Protein AF-A0A0D0GEV1-F1 (afdb_monomer_lite)

Radius of gyration: 29.99 Å; chains: 1; bounding box: 65×27×98 Å

Secondary structure (DSSP, 8-state):
-------------------PPP--------EEEEEEE-SSS---TT-EEEEEEEEEETT--EEEBTTTT---B-GGGEEEEETTEEEETTEEEE-S-TTS--TT----EEEEE-

Structure (mmCIF, N/CA/C/O backbone):
data_AF-A0A0D0GEV1-F1
#
_entry.id   AF-A0A0D0GEV1-F1
#
loop_
_atom_site.group_PDB
_atom_site.id
_atom_site.type_symbol
_atom_site.label_atom_id
_atom_site.label_alt_id
_atom_site.label_comp_id
_atom_site.label_asym_id
_atom_site.label_entity_id
_atom_site.label_seq_id
_atom_site.pdbx_PDB_ins_code
_atom_site.Cartn_x
_atom_site.Cartn_y
_atom_site.Cartn_z
_atom_site.occupancy
_atom_site.B_iso_or_equiv
_atom_site.auth_seq_id
_atom_site.auth_comp_id
_atom_site.auth_asym_id
_atom_site.auth_atom_id
_atom_site.pdbx_PDB_model_num
ATOM 1 N N . MET A 1 1 ? -47.196 -11.306 76.983 1.00 37.66 1 MET A N 1
ATOM 2 C CA . MET A 1 1 ? -46.011 -10.554 76.508 1.00 37.66 1 MET A CA 1
ATOM 3 C C . MET A 1 1 ? -46.361 -9.854 75.196 1.00 37.66 1 MET A C 1
ATOM 5 O O . MET A 1 1 ? -46.862 -10.539 74.324 1.00 37.66 1 MET A O 1
ATOM 9 N N . LYS A 1 2 ? -46.081 -8.536 75.123 1.00 34.94 2 LYS A N 1
ATOM 10 C CA . LYS A 1 2 ? -45.734 -7.672 73.958 1.00 34.94 2 LYS A CA 1
ATOM 11 C C . LYS A 1 2 ? -46.657 -7.680 72.720 1.00 34.94 2 LYS A C 1
ATOM 13 O O . LYS A 1 2 ? -46.766 -8.688 72.048 1.00 34.94 2 LYS A O 1
ATOM 18 N N . PHE A 1 3 ? -47.461 -6.635 72.487 1.00 40.09 3 PHE A N 1
ATOM 19 C CA . PHE A 1 3 ? -47.190 -5.269 71.962 1.00 40.09 3 PHE A CA 1
ATOM 20 C C . PHE A 1 3 ? -47.115 -5.164 70.421 1.00 40.09 3 PHE A C 1
ATOM 22 O O . PHE A 1 3 ? -46.291 -5.794 69.770 1.00 40.09 3 PHE A O 1
ATOM 29 N N . ILE A 1 4 ? -48.017 -4.315 69.915 1.00 54.16 4 ILE A N 1
ATOM 30 C CA . ILE A 1 4 ? -48.266 -3.799 68.557 1.00 54.16 4 ILE A CA 1
ATOM 31 C C . ILE A 1 4 ? -47.012 -3.168 67.946 1.00 54.16 4 ILE A C 1
ATOM 33 O O . ILE A 1 4 ? -46.382 -2.385 68.650 1.00 54.16 4 ILE A O 1
ATOM 37 N N . ILE A 1 5 ? -46.744 -3.361 66.642 1.00 55.81 5 ILE A N 1
ATOM 38 C CA . ILE A 1 5 ? -46.044 -2.352 65.818 1.00 55.81 5 ILE A CA 1
ATOM 39 C C . ILE A 1 5 ? -46.626 -2.308 64.395 1.00 55.81 5 ILE A C 1
ATOM 41 O O . ILE A 1 5 ? -46.414 -3.192 63.568 1.00 55.81 5 ILE A O 1
ATOM 45 N N . THR A 1 6 ? -47.348 -1.221 64.144 1.00 51.44 6 THR A N 1
ATOM 46 C CA . THR A 1 6 ? -47.759 -0.664 62.854 1.00 51.44 6 THR A CA 1
ATOM 47 C C . THR A 1 6 ? -46.525 -0.284 62.026 1.00 51.44 6 THR A C 1
ATOM 49 O O . THR A 1 6 ? -45.686 0.481 62.496 1.00 51.44 6 THR A O 1
ATOM 52 N N . GLY A 1 7 ? -46.407 -0.797 60.799 1.00 46.69 7 GLY A N 1
ATOM 53 C CA . GLY A 1 7 ? -45.309 -0.489 59.877 1.00 46.69 7 GLY A CA 1
ATOM 54 C C . GLY A 1 7 ? -45.745 0.466 58.769 1.00 46.69 7 GLY A C 1
ATOM 55 O O . GLY A 1 7 ? -46.333 0.047 57.778 1.00 46.69 7 GLY A O 1
ATOM 56 N N . LEU A 1 8 ? -45.448 1.748 58.962 1.00 56.25 8 LEU A N 1
ATOM 57 C CA . LEU A 1 8 ? -45.596 2.850 58.015 1.00 56.25 8 LEU A CA 1
ATOM 58 C 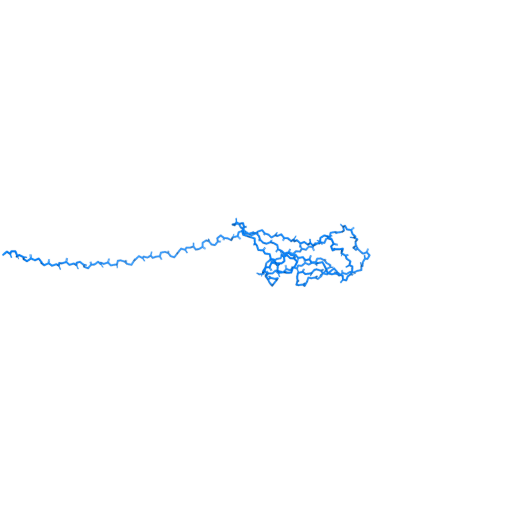C . LEU A 1 8 ? -44.350 2.860 57.113 1.00 56.25 8 LEU A C 1
ATOM 60 O O . LEU A 1 8 ? -43.253 3.069 57.623 1.00 56.25 8 LEU A O 1
ATOM 64 N N . VAL A 1 9 ? -44.481 2.622 55.803 1.00 56.72 9 VAL A N 1
ATOM 65 C CA . VAL A 1 9 ? -43.352 2.774 54.862 1.00 56.72 9 VAL A CA 1
ATOM 66 C C . VAL A 1 9 ? -43.774 3.622 53.665 1.00 56.72 9 VAL A C 1
ATOM 68 O O . VAL A 1 9 ? -44.305 3.149 52.667 1.00 56.72 9 VAL A O 1
ATOM 71 N N . SER A 1 10 ? -43.567 4.918 53.879 1.00 56.34 10 SER A N 1
ATOM 72 C CA . SER A 1 10 ? -43.164 5.988 52.969 1.00 56.34 10 SER A CA 1
ATOM 73 C C . SER A 1 10 ? -43.224 5.737 51.457 1.00 56.34 10 SER A C 1
ATOM 75 O O . SER A 1 10 ? -42.425 4.989 50.895 1.00 56.34 10 SER A O 1
ATOM 77 N N . LEU A 1 11 ? -44.078 6.524 50.791 1.00 51.88 11 LEU A N 1
ATOM 78 C CA . LEU A 1 11 ? -43.928 6.882 49.382 1.00 51.88 11 LEU A CA 1
ATOM 79 C C . LEU A 1 11 ? -42.571 7.570 49.174 1.00 51.88 11 LEU A C 1
ATOM 81 O O . LEU A 1 11 ? -42.373 8.705 49.607 1.00 51.88 11 LEU A O 1
ATOM 85 N N . VAL A 1 12 ? -41.655 6.914 48.466 1.00 59.59 12 VAL A N 1
ATOM 86 C CA . VAL A 1 12 ? -40.481 7.582 47.898 1.00 59.59 12 VAL A CA 1
ATOM 87 C C . VAL A 1 12 ? -40.917 8.219 46.583 1.00 59.59 12 VAL A C 1
ATOM 89 O O . VAL A 1 12 ? -41.139 7.539 45.584 1.00 59.59 12 VAL A O 1
ATOM 92 N N . TRP A 1 13 ? -41.085 9.540 46.600 1.00 44.88 13 TRP A N 1
ATOM 93 C CA . TRP A 1 13 ? -41.204 10.353 45.395 1.00 44.88 13 TRP A CA 1
ATOM 94 C C . TRP A 1 13 ? -39.922 10.218 44.564 1.00 44.88 13 TRP A C 1
ATOM 96 O O . TRP A 1 13 ? -38.879 10.761 44.923 1.00 44.88 13 TRP A O 1
ATOM 106 N N . CYS A 1 14 ? -39.988 9.508 43.438 1.00 52.91 14 CYS A N 1
ATOM 107 C CA . CYS A 1 14 ? -38.968 9.611 42.401 1.00 52.91 14 CYS A CA 1
ATOM 108 C C . CYS A 1 14 ? -39.164 10.939 41.660 1.00 52.91 14 CYS A C 1
ATOM 110 O O . CYS A 1 14 ? -40.083 11.079 40.855 1.00 52.91 14 CYS A O 1
ATOM 112 N N . LEU A 1 15 ? -38.303 11.921 41.930 1.00 61.44 15 LEU A N 1
ATOM 113 C CA . LEU A 1 15 ? -38.150 13.070 41.041 1.00 61.44 15 LEU A CA 1
ATOM 114 C C . LEU A 1 15 ? -37.512 12.598 39.722 1.00 61.44 15 LEU A C 1
ATOM 116 O O . LEU A 1 15 ? -36.574 11.794 39.762 1.00 61.44 15 LEU A O 1
ATOM 120 N N . PRO A 1 16 ? -37.964 13.088 38.556 1.00 55.66 16 PRO A N 1
ATOM 121 C CA . PRO A 1 16 ? -37.292 12.813 37.299 1.00 55.66 16 PRO A CA 1
ATOM 122 C C . PRO A 1 16 ? -35.951 13.553 37.283 1.00 55.66 16 PRO A C 1
ATOM 124 O O . PRO A 1 16 ? -35.892 14.781 37.211 1.00 55.66 16 PRO A O 1
ATOM 127 N N . VAL A 1 17 ? -34.858 12.794 37.351 1.00 61.88 17 VAL A N 1
ATOM 128 C CA . VAL A 1 17 ? -33.525 13.288 37.002 1.00 61.88 17 VAL A CA 1
ATOM 129 C C . VAL A 1 17 ? -33.566 13.666 35.525 1.00 61.88 17 VAL A C 1
ATOM 131 O O . VAL A 1 17 ? -33.703 12.805 34.657 1.00 61.88 17 VAL A O 1
ATOM 134 N N . ILE A 1 18 ? -33.467 14.963 35.236 1.00 63.97 18 ILE A N 1
ATOM 135 C CA . ILE A 1 18 ? -33.210 15.459 33.885 1.00 63.97 18 ILE A CA 1
ATOM 136 C C . ILE A 1 18 ? -31.791 15.010 33.536 1.00 63.97 18 ILE A C 1
ATOM 138 O O . ILE A 1 18 ? -30.805 15.638 33.920 1.00 63.97 18 ILE A O 1
ATOM 142 N N . ALA A 1 19 ? -31.687 13.870 32.860 1.00 57.97 19 ALA A N 1
ATOM 143 C CA . ALA A 1 19 ? -30.441 13.392 32.296 1.00 57.97 19 ALA A CA 1
ATOM 144 C C . ALA A 1 19 ? -30.050 14.333 31.148 1.00 57.97 19 ALA A C 1
ATOM 146 O O . ALA A 1 19 ? -30.621 14.274 30.060 1.00 57.97 1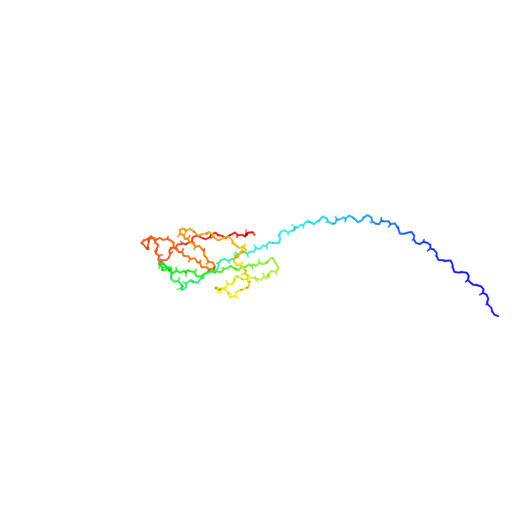9 ALA A O 1
ATOM 147 N N . GLN A 1 20 ? -29.089 15.225 31.392 1.00 59.66 20 GLN A N 1
ATOM 148 C CA . GLN A 1 20 ? -28.386 15.898 30.306 1.00 59.66 20 GLN A CA 1
ATOM 149 C C . GLN A 1 20 ? -27.672 14.827 29.481 1.00 59.66 20 GLN A C 1
ATOM 151 O O . GLN A 1 20 ? -26.790 14.125 29.975 1.00 59.66 20 GLN A O 1
ATOM 156 N N . SER A 1 21 ? -28.078 14.689 28.222 1.00 57.94 21 SER A N 1
ATOM 157 C CA . SER A 1 21 ? -27.402 13.842 27.247 1.00 57.94 21 SER A CA 1
ATOM 158 C C . SER A 1 21 ? -25.938 14.283 27.138 1.00 57.94 21 SER A C 1
ATOM 160 O O . SER A 1 21 ? -25.695 15.458 26.838 1.00 57.94 21 SER A O 1
ATOM 162 N N . PRO A 1 22 ? -24.958 13.396 27.390 1.00 51.62 22 PRO A N 1
ATOM 163 C CA . PRO A 1 22 ? -23.560 13.761 27.271 1.00 51.62 22 PRO A CA 1
ATOM 164 C C . PRO A 1 22 ? -23.281 14.156 25.822 1.00 51.62 22 PRO A C 1
ATOM 166 O O . PRO A 1 22 ? -23.472 13.372 24.893 1.00 51.62 22 PRO A O 1
ATOM 169 N N . SER A 1 23 ? -22.842 15.400 25.648 1.00 48.91 23 SER A N 1
ATOM 170 C CA . SER A 1 23 ? -22.236 15.884 24.415 1.00 48.91 23 SER A CA 1
ATOM 171 C C . SER A 1 23 ? -21.039 14.987 24.100 1.00 48.91 23 SER A C 1
ATOM 173 O O . SER A 1 23 ? -20.016 15.019 24.791 1.00 48.91 23 SER A O 1
ATOM 175 N N . VAL A 1 24 ? -21.195 14.125 23.094 1.00 44.72 24 VAL A N 1
ATOM 176 C CA . VAL A 1 24 ? -20.115 13.291 22.576 1.00 44.72 24 VAL A CA 1
ATOM 177 C C . VAL A 1 24 ? -19.159 14.216 21.832 1.00 44.72 24 VAL A C 1
ATOM 179 O O . VAL A 1 24 ? -19.284 14.442 20.633 1.00 44.72 24 VAL A O 1
ATOM 182 N N . ASN A 1 25 ? -18.178 14.753 22.553 1.00 48.03 25 ASN A N 1
ATOM 183 C CA . ASN A 1 25 ? -16.955 15.238 21.935 1.00 48.03 25 ASN A CA 1
ATOM 184 C C . ASN A 1 25 ? -16.222 14.012 21.380 1.00 48.03 25 ASN A C 1
ATOM 186 O O . ASN A 1 25 ? -15.413 13.393 22.074 1.00 48.03 25 ASN A O 1
ATOM 190 N N . THR A 1 26 ? -16.534 13.622 20.143 1.00 45.72 26 THR A N 1
ATOM 191 C CA . THR A 1 26 ? -15.739 12.650 19.392 1.00 45.72 26 THR A CA 1
ATOM 192 C C . THR A 1 26 ? -14.361 13.258 19.170 1.00 45.72 26 THR A C 1
ATOM 194 O O . THR A 1 26 ? -14.134 13.987 18.207 1.00 45.72 26 THR A O 1
ATOM 197 N N . LYS A 1 27 ? -13.431 12.984 20.089 1.00 52.69 27 LYS A N 1
ATOM 198 C CA . LYS A 1 27 ? -12.004 13.067 19.792 1.00 52.69 27 LYS A CA 1
ATOM 199 C C . LYS A 1 27 ? -11.774 12.136 18.610 1.00 52.69 27 LYS A C 1
ATOM 201 O O . LYS A 1 27 ? -12.016 10.938 18.720 1.00 52.69 27 LYS A O 1
ATOM 206 N N . THR A 1 28 ? -11.390 12.688 17.469 1.00 59.62 28 THR A N 1
ATOM 207 C CA . THR A 1 28 ? -10.965 11.889 16.326 1.00 59.62 28 THR A CA 1
ATOM 208 C C . THR A 1 28 ? -9.727 11.115 16.769 1.00 59.62 28 THR A C 1
ATOM 210 O O . THR A 1 28 ? -8.674 11.723 16.955 1.00 59.62 28 THR A O 1
ATOM 213 N N . ASP A 1 29 ? -9.867 9.809 17.020 1.00 68.75 29 ASP A N 1
ATOM 214 C CA . ASP A 1 29 ? -8.744 8.938 17.378 1.00 68.75 29 ASP A CA 1
ATOM 215 C C . ASP A 1 29 ? -7.652 9.111 16.313 1.00 68.75 29 ASP A C 1
ATOM 217 O O . ASP A 1 29 ? -7.854 8.824 15.128 1.00 68.75 29 ASP A O 1
ATOM 221 N N . MET A 1 30 ? -6.510 9.666 16.720 1.00 76.19 30 MET A N 1
ATOM 222 C CA . MET A 1 30 ? -5.431 10.013 15.803 1.00 76.19 30 MET A CA 1
ATOM 223 C C . MET A 1 30 ? -4.763 8.719 15.326 1.00 76.19 30 MET A C 1
ATOM 225 O O . MET A 1 30 ? -4.289 7.924 16.137 1.00 76.19 30 MET A O 1
ATOM 229 N N . GLN A 1 31 ? -4.727 8.492 14.013 1.00 87.06 31 GLN A N 1
ATOM 230 C CA . GLN A 1 31 ? -4.144 7.287 13.417 1.00 87.06 31 GLN A CA 1
ATOM 231 C C . GLN A 1 31 ? -2.933 7.649 12.562 1.00 87.06 31 GLN A C 1
ATOM 233 O O . GLN A 1 31 ? -2.975 8.586 11.763 1.00 87.06 31 GLN A O 1
ATOM 238 N N . LYS A 1 32 ? -1.849 6.885 12.715 1.00 91.38 32 LYS A N 1
ATOM 239 C CA . LYS A 1 32 ? -0.664 6.974 11.860 1.00 91.38 32 LYS A CA 1
ATOM 240 C C . LYS A 1 32 ? -0.728 5.892 10.791 1.00 91.38 32 LYS A C 1
ATOM 242 O O . LYS A 1 32 ? -0.894 4.719 11.111 1.00 91.38 32 LYS A O 1
ATOM 247 N N . TYR A 1 33 ? -0.515 6.290 9.543 1.00 92.62 33 TYR A N 1
ATOM 248 C CA . TYR A 1 33 ? -0.468 5.395 8.390 1.00 92.62 33 TYR A CA 1
ATOM 249 C C . TYR A 1 33 ? 0.965 5.308 7.867 1.00 92.62 33 TYR A C 1
ATOM 251 O O . TYR A 1 33 ? 1.630 6.330 7.697 1.00 92.62 33 TYR A O 1
ATOM 259 N N . LEU A 1 34 ? 1.444 4.094 7.614 1.00 94.50 34 LEU A N 1
ATOM 260 C CA . LEU A 1 34 ? 2.742 3.833 7.001 1.00 94.50 34 LEU A CA 1
ATOM 261 C C . LEU A 1 34 ? 2.544 2.944 5.775 1.00 94.50 34 LEU A C 1
ATOM 263 O O . LEU A 1 34 ? 1.965 1.865 5.880 1.00 94.50 34 LEU A O 1
ATOM 267 N N . LEU A 1 35 ? 3.031 3.404 4.623 1.00 93.88 35 LEU A N 1
ATOM 268 C CA . LEU A 1 35 ? 3.064 2.620 3.396 1.00 93.88 35 LEU A CA 1
ATOM 269 C C . LEU A 1 35 ? 4.374 1.828 3.341 1.00 93.88 35 LEU A C 1
ATOM 271 O O . LEU A 1 35 ? 5.458 2.409 3.337 1.00 93.88 35 LEU A O 1
ATOM 275 N N . GLU A 1 36 ? 4.266 0.509 3.270 1.00 94.06 36 GLU A N 1
ATOM 276 C CA . GLU A 1 36 ? 5.384 -0.417 3.127 1.00 94.06 36 GLU A CA 1
ATOM 277 C C . GLU A 1 36 ? 5.365 -1.058 1.735 1.00 94.06 36 GLU A C 1
ATOM 279 O O . GLU A 1 36 ? 4.309 -1.242 1.125 1.00 94.06 36 GLU A O 1
ATOM 284 N N . TYR A 1 37 ? 6.543 -1.400 1.223 1.00 89.88 37 TYR A N 1
ATOM 285 C CA . TYR A 1 37 ? 6.720 -2.060 -0.068 1.00 89.88 37 TYR A CA 1
ATOM 286 C C . TYR A 1 37 ? 7.930 -2.991 -0.018 1.00 89.88 37 TYR A C 1
ATOM 288 O O . TYR A 1 37 ? 8.807 -2.819 0.828 1.00 89.88 37 TYR A O 1
ATOM 296 N N . ASP A 1 38 ? 7.990 -3.958 -0.932 1.00 83.62 38 ASP A N 1
ATOM 297 C CA . ASP A 1 38 ? 9.154 -4.835 -1.067 1.00 83.62 38 ASP A CA 1
ATOM 298 C C . ASP A 1 38 ? 10.278 -4.127 -1.854 1.00 83.62 38 ASP A C 1
ATOM 300 O O . ASP A 1 38 ? 10.110 -3.874 -3.053 1.00 83.62 38 ASP A O 1
ATOM 304 N N . PRO A 1 39 ? 11.429 -3.800 -1.233 1.00 77.38 39 PRO A N 1
ATOM 305 C CA . PRO A 1 39 ? 12.538 -3.154 -1.930 1.00 77.38 39 PRO A CA 1
ATOM 306 C C . PRO A 1 39 ? 13.302 -4.104 -2.867 1.00 77.38 39 PRO A C 1
ATOM 308 O O . PRO A 1 39 ? 14.017 -3.631 -3.752 1.00 77.38 39 PRO A O 1
ATOM 311 N N . ALA A 1 40 ? 13.176 -5.425 -2.687 1.00 77.19 40 ALA A N 1
ATOM 312 C CA . ALA A 1 40 ? 13.815 -6.427 -3.537 1.00 77.19 40 ALA A CA 1
ATOM 313 C C . ALA A 1 40 ? 13.056 -6.632 -4.854 1.00 77.19 40 ALA A C 1
ATOM 315 O O . ALA A 1 40 ? 13.647 -7.052 -5.855 1.00 77.19 40 ALA A O 1
ATOM 316 N N . VAL A 1 41 ? 11.764 -6.288 -4.892 1.00 72.88 41 VAL A N 1
ATOM 317 C CA . VAL A 1 41 ? 10.992 -6.270 -6.135 1.00 72.88 41 VAL A CA 1
ATOM 318 C C . VAL A 1 41 ? 11.480 -5.105 -6.993 1.00 72.88 41 VAL A C 1
ATOM 320 O O . VAL A 1 41 ? 11.098 -3.946 -6.824 1.00 72.88 41 VAL A O 1
ATOM 323 N N . LEU A 1 42 ? 12.348 -5.434 -7.952 1.00 61.94 42 LEU A N 1
ATOM 324 C CA . LEU A 1 42 ? 12.765 -4.512 -9.001 1.00 61.94 42 LEU A CA 1
ATOM 325 C C . LEU A 1 42 ? 11.519 -3.938 -9.689 1.00 61.94 42 LEU A C 1
ATOM 327 O O . LEU A 1 42 ? 10.619 -4.672 -10.106 1.00 61.94 42 LEU A O 1
ATOM 331 N N . ARG A 1 43 ? 11.496 -2.613 -9.857 1.00 68.25 43 ARG A N 1
ATOM 332 C CA . ARG A 1 43 ? 10.467 -1.882 -10.609 1.00 68.25 43 ARG A CA 1
ATOM 333 C C . ARG A 1 43 ? 10.639 -2.139 -12.108 1.00 68.25 43 ARG A C 1
ATOM 335 O O . ARG A 1 43 ? 11.072 -1.274 -12.862 1.00 68.25 43 ARG A O 1
ATOM 342 N N . ILE A 1 44 ? 10.380 -3.373 -12.527 1.00 59.72 44 ILE A N 1
ATOM 343 C CA . ILE A 1 44 ? 10.496 -3.820 -13.915 1.00 59.72 44 ILE A CA 1
ATOM 344 C C . ILE A 1 44 ? 9.164 -3.560 -14.617 1.00 59.72 44 ILE A C 1
ATOM 346 O O . ILE A 1 44 ? 8.094 -3.814 -14.060 1.00 59.72 44 ILE A O 1
ATOM 350 N N . LYS A 1 45 ? 9.223 -3.073 -15.861 1.00 62.16 45 LYS A N 1
ATOM 351 C CA . LYS A 1 45 ? 8.045 -2.869 -16.712 1.00 62.16 45 LYS A CA 1
ATOM 352 C C . LYS A 1 45 ? 7.157 -4.115 -16.713 1.00 62.16 45 LYS A C 1
ATOM 354 O O . LYS A 1 45 ? 7.623 -5.217 -16.980 1.00 62.16 45 LYS A O 1
ATOM 359 N N . GLY A 1 46 ? 5.862 -3.911 -16.494 1.00 63.50 46 GLY A N 1
ATOM 360 C CA . GLY A 1 46 ? 4.864 -4.979 -16.550 1.00 63.50 46 GLY A CA 1
ATOM 361 C C . GLY A 1 46 ? 4.723 -5.770 -15.252 1.00 63.50 46 GLY A C 1
ATOM 362 O O . GLY A 1 46 ? 3.654 -6.343 -15.045 1.00 63.50 46 GLY A O 1
ATOM 363 N N . ASN A 1 47 ? 5.716 -5.714 -14.360 1.00 74.94 47 ASN A N 1
ATOM 364 C CA . ASN A 1 47 ? 5.618 -6.302 -13.034 1.00 74.94 47 ASN A CA 1
ATOM 365 C C . ASN A 1 47 ? 4.881 -5.366 -12.082 1.00 74.94 47 ASN A C 1
ATOM 367 O O . ASN A 1 47 ? 4.898 -4.139 -12.209 1.00 74.94 47 ASN A O 1
ATOM 371 N N . SER A 1 48 ? 4.216 -5.983 -11.119 1.00 83.94 48 SER A N 1
ATOM 372 C CA . SER A 1 48 ? 3.531 -5.273 -10.058 1.00 83.94 48 SER A CA 1
ATOM 373 C C . SER A 1 48 ? 4.393 -5.236 -8.805 1.00 83.94 48 SER A C 1
ATOM 375 O O . SER A 1 48 ? 4.871 -6.280 -8.371 1.00 83.94 48 SER A O 1
ATOM 377 N N . LEU A 1 49 ? 4.537 -4.055 -8.209 1.00 88.69 49 LEU A N 1
ATOM 378 C CA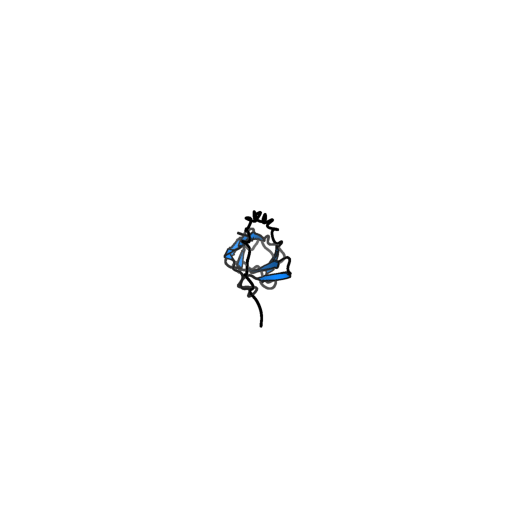 . LEU A 1 49 ? 5.147 -3.847 -6.902 1.00 88.69 49 LEU A CA 1
ATOM 379 C C . LEU A 1 49 ? 4.109 -4.139 -5.807 1.00 88.69 49 LEU A C 1
ATOM 381 O O . LEU A 1 49 ? 3.108 -3.419 -5.733 1.00 88.69 49 LEU A O 1
ATOM 385 N N . PRO A 1 50 ? 4.303 -5.167 -4.966 1.00 92.06 50 PRO A N 1
ATOM 386 C CA . PRO A 1 50 ? 3.471 -5.380 -3.792 1.00 92.06 50 PRO A CA 1
ATOM 387 C C . PRO A 1 50 ? 3.678 -4.252 -2.781 1.00 92.06 50 PRO A C 1
ATOM 389 O O . PRO A 1 50 ? 4.810 -3.844 -2.515 1.00 92.06 50 PRO A O 1
ATOM 392 N N . ILE A 1 51 ? 2.577 -3.771 -2.216 1.00 94.06 51 ILE A N 1
ATOM 393 C CA . ILE A 1 51 ? 2.558 -2.758 -1.164 1.00 94.06 51 ILE A CA 1
ATOM 394 C C . ILE A 1 51 ? 1.644 -3.194 -0.021 1.00 94.06 51 ILE A C 1
ATOM 396 O O . ILE A 1 51 ? 0.772 -4.049 -0.189 1.00 94.06 51 ILE A O 1
ATOM 400 N N . GLY A 1 52 ? 1.807 -2.567 1.137 1.00 96.50 52 GLY A N 1
ATOM 401 C CA . GLY A 1 52 ? 0.937 -2.731 2.291 1.00 96.50 52 GLY A CA 1
ATOM 402 C C . GLY A 1 52 ? 0.818 -1.452 3.103 1.00 96.50 52 GLY A C 1
ATOM 403 O O . GLY A 1 52 ? 1.704 -0.606 3.058 1.00 96.50 52 GLY A O 1
ATOM 404 N N . ILE A 1 53 ? -0.277 -1.306 3.844 1.00 96.81 53 ILE A N 1
ATOM 405 C CA . ILE A 1 53 ? -0.468 -0.196 4.780 1.00 96.81 53 ILE A CA 1
ATOM 406 C C . ILE A 1 53 ? -0.479 -0.753 6.196 1.00 96.81 53 ILE A C 1
ATOM 408 O O . ILE A 1 53 ? -1.203 -1.704 6.501 1.00 96.81 53 ILE A O 1
ATOM 412 N N . VAL A 1 54 ? 0.326 -0.136 7.053 1.00 96.94 54 VAL A N 1
ATOM 413 C CA . VAL A 1 54 ? 0.292 -0.314 8.497 1.00 96.94 54 VAL A CA 1
ATOM 414 C C . VAL A 1 54 ? -0.440 0.873 9.107 1.00 96.94 54 VAL A C 1
ATOM 416 O O . VAL A 1 54 ? -0.032 2.017 8.909 1.00 96.94 54 VAL A O 1
ATOM 419 N N . VAL A 1 55 ? -1.487 0.599 9.881 1.00 94.94 55 VAL A N 1
ATOM 420 C CA . VAL A 1 55 ? -2.195 1.607 10.675 1.00 94.94 55 VAL A CA 1
ATOM 421 C C . VAL A 1 55 ? -1.848 1.408 12.137 1.00 94.94 55 VAL A C 1
ATOM 423 O O . VAL A 1 55 ? -1.960 0.295 12.652 1.00 94.94 55 VAL A O 1
ATOM 426 N N . ILE A 1 56 ? -1.426 2.479 12.797 1.00 94.75 56 ILE A N 1
ATOM 427 C CA . ILE A 1 56 ? -1.087 2.495 14.218 1.00 94.75 56 ILE A CA 1
ATOM 428 C C . ILE A 1 56 ? -2.031 3.481 14.898 1.00 94.75 56 ILE A C 1
ATOM 430 O O . ILE A 1 56 ? -2.023 4.669 14.564 1.00 94.75 56 ILE A O 1
ATOM 434 N N . SER A 1 57 ? -2.853 2.991 15.826 1.00 91.44 57 SER A N 1
ATOM 435 C CA . SER A 1 57 ? -3.696 3.854 16.653 1.00 91.44 57 SER A CA 1
ATOM 436 C C . SER A 1 57 ? -2.872 4.590 17.708 1.00 91.44 57 SER A C 1
ATOM 438 O O . SER A 1 57 ? -1.767 4.181 18.067 1.00 91.44 57 SER A O 1
ATOM 440 N N . ASP A 1 58 ? -3.444 5.655 18.250 1.00 89.75 58 ASP A N 1
ATOM 441 C CA . ASP A 1 58 ? -2.966 6.366 19.438 1.00 89.75 58 ASP A CA 1
ATOM 442 C C . ASP A 1 58 ? -2.695 5.438 20.640 1.00 89.75 58 ASP A C 1
ATOM 444 O O . ASP A 1 58 ? -1.756 5.651 21.403 1.00 89.75 58 ASP A O 1
ATOM 448 N N . LYS A 1 59 ? -3.472 4.358 20.763 1.00 89.44 59 LYS A N 1
ATOM 449 C CA . LYS A 1 59 ? -3.319 3.303 21.779 1.00 89.44 59 LYS A CA 1
ATOM 450 C C . LYS A 1 59 ? -2.235 2.274 21.431 1.00 89.44 59 LYS A C 1
ATOM 452 O O . LYS A 1 59 ? -2.105 1.269 22.126 1.00 89.44 59 LYS A O 1
ATOM 457 N N . GLY A 1 60 ? -1.493 2.478 20.342 1.00 88.50 60 GLY A N 1
ATOM 458 C CA . GLY A 1 60 ? -0.432 1.585 19.876 1.00 88.50 60 GLY A CA 1
ATOM 459 C C . GLY A 1 60 ? -0.930 0.306 19.201 1.00 88.50 60 GLY A C 1
ATOM 460 O O . GLY A 1 60 ? -0.124 -0.574 18.898 1.00 88.50 60 GLY A O 1
ATOM 461 N N . GLN A 1 61 ? -2.235 0.177 18.939 1.00 92.56 61 GLN A N 1
ATOM 462 C CA . GLN A 1 61 ? -2.757 -0.989 18.228 1.00 92.56 61 GLN A CA 1
ATOM 463 C C . GLN A 1 61 ? -2.354 -0.903 16.761 1.00 92.56 61 GLN A C 1
ATOM 465 O O . GLN A 1 61 ? -2.589 0.108 16.098 1.00 92.56 61 GLN A O 1
ATOM 470 N N . LYS A 1 62 ? -1.757 -1.982 16.256 1.00 94.50 62 LYS A N 1
ATOM 471 C CA . LYS A 1 62 ? -1.304 -2.091 14.873 1.00 94.50 62 LYS A CA 1
ATOM 472 C C . LYS A 1 62 ? -2.269 -2.960 14.075 1.00 94.50 62 LYS A C 1
ATOM 474 O O . LYS A 1 62 ? -2.540 -4.095 14.456 1.00 94.50 62 LYS A O 1
ATOM 479 N N . THR A 1 63 ? -2.728 -2.456 12.936 1.00 95.56 63 THR A N 1
ATOM 480 C CA . THR A 1 63 ? -3.423 -3.256 11.920 1.00 95.56 63 THR A CA 1
ATOM 481 C C . THR A 1 63 ? -2.691 -3.157 10.589 1.00 95.56 63 THR A C 1
ATOM 483 O O . THR A 1 63 ? -1.919 -2.226 10.352 1.00 95.56 63 THR A O 1
ATOM 486 N N . GLN A 1 64 ? -2.861 -4.173 9.746 1.00 97.94 64 GLN A N 1
ATOM 487 C CA . GLN A 1 64 ? -2.131 -4.305 8.489 1.00 97.94 64 GLN A CA 1
ATOM 488 C C . GLN A 1 64 ? -3.067 -4.777 7.388 1.00 97.94 64 GLN A C 1
ATOM 490 O O . GLN A 1 64 ? -3.963 -5.588 7.636 1.00 97.94 64 GLN A O 1
ATOM 495 N N . THR A 1 65 ? -2.827 -4.318 6.166 1.00 97.75 65 THR A N 1
ATOM 496 C CA . THR A 1 65 ? -3.566 -4.761 4.981 1.00 97.75 65 THR A CA 1
ATOM 497 C C . THR A 1 65 ? -3.260 -6.208 4.596 1.00 97.75 65 THR A C 1
ATOM 499 O O . THR A 1 65 ? -2.126 -6.676 4.724 1.00 97.75 65 THR A O 1
ATOM 502 N N . LYS A 1 66 ? -4.262 -6.896 4.040 1.00 96.94 66 LYS A N 1
ATOM 503 C CA . LYS A 1 66 ? -4.119 -8.229 3.430 1.00 96.94 66 LYS A CA 1
ATOM 504 C C . LYS A 1 66 ? -3.101 -8.236 2.280 1.00 96.94 66 LYS A C 1
ATOM 506 O O . LYS A 1 66 ? -2.956 -7.245 1.563 1.00 96.94 66 LYS A O 1
ATOM 511 N N . GLY A 1 67 ? -2.462 -9.381 2.039 1.00 95.12 67 GLY A N 1
ATOM 512 C CA . GLY A 1 67 ? -1.506 -9.570 0.941 1.00 95.12 67 GLY A CA 1
ATOM 513 C C . GLY A 1 67 ? -0.064 -9.455 1.421 1.00 95.12 67 GLY A C 1
ATOM 514 O O . G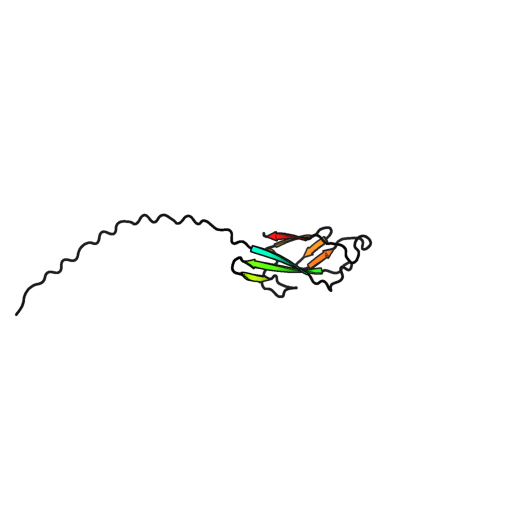LY A 1 67 ? 0.352 -10.261 2.240 1.00 95.12 67 GLY A O 1
ATOM 515 N N . PHE A 1 68 ? 0.684 -8.459 0.936 1.00 94.75 68 PHE A N 1
ATOM 516 C CA . PHE A 1 68 ? 2.121 -8.297 1.213 1.00 94.75 68 PHE A CA 1
ATOM 517 C C . PHE A 1 68 ? 2.479 -8.351 2.710 1.00 94.75 68 PHE A C 1
ATOM 519 O O . PHE A 1 68 ? 3.452 -8.997 3.082 1.00 94.75 68 PHE A O 1
ATOM 526 N N . LEU A 1 69 ? 1.664 -7.730 3.569 1.00 96.31 69 LEU A N 1
ATOM 527 C CA . LEU A 1 69 ? 1.895 -7.692 5.019 1.00 96.31 69 LEU A CA 1
ATOM 528 C C . LEU A 1 69 ? 1.202 -8.818 5.795 1.00 96.31 69 LEU A C 1
ATOM 530 O O . LEU A 1 69 ? 1.259 -8.819 7.020 1.00 96.31 69 LEU A O 1
ATOM 534 N N . ASN A 1 70 ? 0.515 -9.744 5.116 1.00 96.00 70 ASN A N 1
ATOM 535 C CA . ASN A 1 70 ? -0.263 -10.831 5.730 1.00 96.00 70 ASN A CA 1
ATOM 536 C C . ASN A 1 70 ? -1.264 -10.371 6.810 1.00 96.00 70 ASN A C 1
ATOM 538 O O . ASN A 1 70 ? -1.590 -11.116 7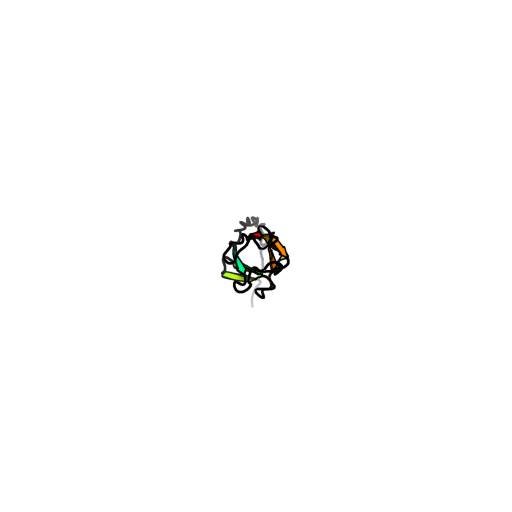.732 1.00 96.00 70 ASN A O 1
ATOM 542 N N . GLY A 1 71 ? -1.760 -9.137 6.703 1.00 96.25 71 GLY A N 1
ATOM 543 C CA . GLY A 1 71 ? -2.717 -8.583 7.648 1.00 96.25 71 GLY A CA 1
ATOM 544 C C . GLY A 1 71 ? -4.164 -8.983 7.362 1.00 96.25 71 GLY A C 1
ATOM 545 O O . GLY A 1 71 ? -4.461 -9.729 6.429 1.00 96.25 71 GLY A O 1
ATOM 546 N N . VAL A 1 72 ? -5.089 -8.443 8.155 1.00 95.88 72 VAL A N 1
ATOM 547 C CA . VAL A 1 72 ? -6.536 -8.701 8.036 1.00 95.88 72 VAL A CA 1
ATOM 548 C C . VAL A 1 72 ? -7.313 -7.519 7.464 1.00 95.88 72 VAL A C 1
ATOM 550 O O . VAL A 1 72 ? -8.489 -7.660 7.124 1.00 95.88 72 VAL A O 1
ATOM 553 N N . ASP A 1 73 ? -6.672 -6.360 7.335 1.00 95.38 73 ASP A N 1
ATOM 554 C CA . ASP A 1 73 ? -7.338 -5.134 6.936 1.00 95.38 73 ASP A CA 1
ATOM 555 C C . ASP A 1 73 ? -7.621 -5.094 5.430 1.00 95.38 73 ASP A C 1
ATOM 557 O O . ASP A 1 73 ? -6.840 -5.579 4.603 1.00 95.38 73 ASP A O 1
ATOM 561 N N . ASN A 1 74 ? -8.784 -4.553 5.071 1.00 95.44 74 ASN A N 1
ATOM 562 C CA . ASN A 1 74 ? -9.284 -4.607 3.703 1.00 95.44 74 ASN A CA 1
ATOM 563 C C . ASN A 1 74 ? -8.879 -3.361 2.910 1.00 95.44 74 ASN A C 1
ATOM 565 O O . ASN A 1 74 ? -9.126 -2.232 3.326 1.00 95.44 74 ASN A O 1
ATOM 569 N N . TRP A 1 75 ? -8.349 -3.587 1.710 1.00 95.50 75 TRP A N 1
ATOM 570 C CA . TRP A 1 75 ? -8.000 -2.552 0.743 1.00 95.50 75 TRP A CA 1
ATOM 571 C C . TRP A 1 75 ? -9.169 -1.651 0.336 1.00 95.50 75 TRP A C 1
ATOM 573 O O . TRP A 1 75 ? -8.942 -0.513 -0.064 1.00 95.50 75 TRP A O 1
ATOM 583 N N . SER A 1 76 ? -10.415 -2.115 0.472 1.00 94.19 76 SER A N 1
ATOM 584 C CA . SER A 1 76 ? -11.605 -1.308 0.178 1.00 94.19 76 SER A CA 1
ATOM 585 C C . SER A 1 76 ? -11.695 -0.022 1.005 1.00 94.19 76 SER A C 1
ATOM 587 O O . SER A 1 76 ? -12.310 0.930 0.531 1.00 94.19 76 SER A O 1
ATOM 589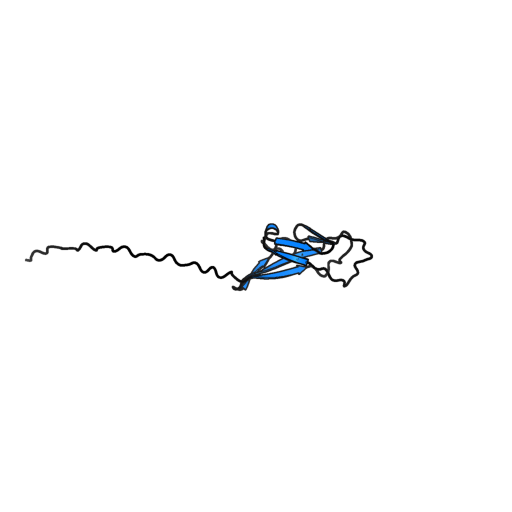 N N . LYS A 1 77 ? -11.067 0.023 2.189 1.00 93.62 77 LYS A N 1
ATOM 590 C CA . LYS A 1 77 ? -11.017 1.194 3.083 1.00 93.62 77 LYS A CA 1
ATOM 591 C C . LYS A 1 77 ? -10.125 2.322 2.569 1.00 93.62 77 LYS A C 1
ATOM 593 O O . LYS A 1 77 ? -10.221 3.444 3.052 1.00 93.62 77 LYS A O 1
ATOM 598 N N . TYR A 1 78 ? -9.258 2.026 1.604 1.00 94.62 78 TYR A N 1
ATOM 599 C CA . TYR A 1 78 ? -8.279 2.975 1.099 1.00 94.62 78 TYR A CA 1
ATOM 600 C C . TYR A 1 78 ? -8.574 3.356 -0.348 1.00 94.62 78 TYR A C 1
ATOM 602 O O . TYR A 1 78 ? -9.079 2.569 -1.159 1.00 94.62 78 TYR A O 1
ATOM 610 N N . LYS A 1 79 ? -8.231 4.592 -0.686 1.00 94.69 79 LYS A N 1
ATOM 611 C CA . LYS A 1 79 ? -8.045 5.062 -2.053 1.00 94.69 79 LYS A CA 1
ATOM 612 C C . LYS A 1 79 ? -6.550 5.289 -2.245 1.00 94.69 79 LYS A C 1
ATOM 614 O O . LYS A 1 79 ? -5.948 6.065 -1.509 1.00 94.69 79 LYS A O 1
ATOM 619 N N . ILE A 1 80 ? -5.970 4.586 -3.211 1.00 94.69 80 ILE A N 1
ATOM 620 C CA . ILE A 1 80 ? -4.549 4.680 -3.542 1.00 94.69 80 ILE A CA 1
ATOM 621 C C . ILE A 1 80 ? -4.437 5.324 -4.912 1.00 94.69 80 ILE A C 1
ATOM 623 O O . ILE A 1 80 ? -4.991 4.810 -5.885 1.00 94.69 80 ILE A O 1
ATOM 627 N N . GLU A 1 81 ? -3.718 6.433 -4.976 1.00 94.12 81 GLU A N 1
ATOM 628 C CA . GLU A 1 81 ? -3.378 7.104 -6.222 1.00 94.12 81 GLU A CA 1
ATOM 629 C C . GLU A 1 81 ? -1.877 6.979 -6.442 1.00 94.12 81 GLU A C 1
ATOM 631 O O . GLU A 1 81 ? -1.075 7.201 -5.535 1.00 94.12 81 GLU A O 1
ATOM 636 N N . VAL A 1 82 ? -1.502 6.571 -7.648 1.00 90.12 82 VAL A N 1
ATOM 637 C CA . VAL A 1 82 ? -0.113 6.329 -8.023 1.00 90.12 82 VAL A CA 1
ATOM 638 C C . VAL A 1 82 ? 0.200 7.231 -9.197 1.00 90.12 82 VAL A C 1
ATOM 640 O O . VAL A 1 82 ? -0.491 7.168 -10.214 1.00 90.12 82 VAL A O 1
ATOM 643 N N . ASP A 1 83 ? 1.249 8.038 -9.072 1.00 86.44 83 ASP A N 1
ATOM 644 C CA . ASP A 1 83 ? 1.710 8.821 -10.209 1.00 86.44 83 ASP A CA 1
ATOM 645 C C . ASP A 1 83 ? 2.208 7.894 -11.327 1.00 86.44 83 ASP A C 1
ATOM 647 O O . ASP A 1 83 ? 2.960 6.946 -11.085 1.00 86.44 83 ASP A O 1
ATOM 651 N N . SER A 1 84 ? 1.756 8.157 -12.556 1.00 82.00 84 SER A N 1
ATOM 652 C CA . SER A 1 84 ? 2.116 7.386 -13.750 1.00 82.00 84 SER A CA 1
ATOM 653 C C . SER A 1 84 ? 1.933 5.874 -13.570 1.00 82.00 84 SER A C 1
ATOM 655 O O . SER A 1 84 ? 2.726 5.057 -14.039 1.00 82.00 84 SER A O 1
ATOM 657 N N . GLY A 1 85 ? 0.874 5.464 -12.875 1.00 85.88 85 GLY A N 1
ATOM 658 C CA . GLY A 1 85 ? 0.628 4.066 -12.569 1.00 85.88 85 GLY A CA 1
ATOM 659 C C . GLY A 1 85 ? -0.819 3.774 -12.226 1.00 85.88 85 GLY A C 1
ATOM 660 O O . GLY A 1 85 ? -1.681 4.643 -12.222 1.00 85.88 85 GLY A O 1
ATOM 661 N N . ASN A 1 86 ? -1.072 2.503 -11.953 1.00 89.94 86 ASN A N 1
ATOM 662 C CA . ASN A 1 86 ? -2.349 2.008 -11.481 1.00 89.94 86 ASN A CA 1
ATOM 663 C C . ASN A 1 86 ? -2.140 1.184 -10.216 1.00 89.94 86 ASN A C 1
ATOM 665 O O . ASN A 1 86 ? -1.152 0.458 -10.080 1.00 89.94 86 ASN A O 1
ATOM 669 N N . TYR A 1 87 ? -3.117 1.249 -9.325 1.00 92.50 87 TYR A N 1
ATOM 670 C CA . TYR A 1 87 ? -3.196 0.406 -8.146 1.00 92.50 87 TYR A CA 1
ATOM 671 C C . TYR A 1 87 ? -4.310 -0.635 -8.306 1.00 92.50 87 TYR A C 1
ATOM 673 O O . TYR A 1 87 ? -5.401 -0.328 -8.785 1.00 92.50 87 TYR A O 1
ATOM 681 N N . SER A 1 88 ? -4.050 -1.866 -7.870 1.00 92.94 88 SER A N 1
ATOM 682 C CA . SER A 1 88 ? -5.066 -2.906 -7.733 1.00 92.94 88 SER A CA 1
ATOM 683 C C . SER A 1 88 ? -4.690 -3.882 -6.622 1.00 92.94 88 SER A C 1
ATOM 685 O O . SER A 1 88 ? -3.620 -4.481 -6.660 1.00 92.94 88 SER A O 1
ATOM 687 N N . ASN A 1 89 ? -5.572 -4.047 -5.633 1.00 93.12 89 ASN A N 1
ATOM 688 C CA . ASN A 1 89 ? -5.497 -5.079 -4.590 1.00 93.12 89 ASN A CA 1
ATOM 689 C C . ASN A 1 89 ? -4.101 -5.261 -3.949 1.00 93.12 89 ASN A C 1
ATOM 691 O O . ASN A 1 89 ? -3.524 -6.350 -3.964 1.00 93.12 89 ASN A O 1
ATOM 695 N N . GLY A 1 90 ? -3.531 -4.173 -3.430 1.00 93.31 90 GLY A N 1
ATOM 696 C CA . GLY A 1 90 ? -2.215 -4.191 -2.776 1.00 93.31 90 GLY A CA 1
ATOM 697 C C . GLY A 1 90 ? -1.028 -4.285 -3.729 1.00 93.31 90 GLY A C 1
ATOM 698 O O . GLY A 1 90 ? 0.080 -4.608 -3.310 1.00 93.31 90 GLY A O 1
ATOM 699 N N . LYS A 1 91 ? -1.244 -4.024 -5.017 1.00 92.81 91 LYS A N 1
ATOM 700 C CA . LYS A 1 91 ? -0.210 -4.053 -6.045 1.00 92.81 91 LYS A CA 1
ATOM 701 C C . LYS A 1 91 ? -0.232 -2.771 -6.859 1.00 92.81 91 LYS A C 1
ATOM 703 O O . LYS A 1 91 ? -1.286 -2.334 -7.316 1.00 92.81 91 LYS A O 1
ATOM 708 N N . ILE A 1 92 ? 0.942 -2.195 -7.075 1.00 90.56 92 ILE A N 1
ATOM 709 C CA . ILE A 1 92 ? 1.143 -1.044 -7.948 1.00 90.56 92 ILE A CA 1
ATOM 710 C C . ILE A 1 92 ? 1.752 -1.512 -9.262 1.00 90.56 92 ILE A C 1
ATOM 712 O O . ILE A 1 92 ? 2.742 -2.235 -9.275 1.00 90.56 92 ILE A O 1
ATOM 716 N N . LYS A 1 93 ? 1.190 -1.066 -10.381 1.00 87.50 93 LYS A N 1
ATOM 717 C CA . LYS A 1 93 ? 1.754 -1.251 -11.716 1.00 87.50 93 LYS A CA 1
ATOM 718 C C . LYS A 1 93 ? 2.093 0.115 -12.296 1.00 87.50 93 LYS A C 1
ATOM 720 O O . LYS A 1 93 ? 1.210 0.952 -12.435 1.00 87.50 93 LYS A O 1
ATOM 725 N N . ILE A 1 94 ? 3.356 0.334 -12.644 1.00 83.25 94 ILE A N 1
ATOM 726 C CA . ILE A 1 94 ? 3.791 1.581 -13.283 1.00 83.25 94 ILE A CA 1
ATOM 727 C C . ILE A 1 94 ? 3.402 1.520 -14.766 1.00 83.25 94 ILE A C 1
ATOM 729 O O . ILE A 1 94 ? 3.713 0.550 -15.465 1.00 83.25 94 ILE A O 1
ATOM 733 N N . ASN A 1 95 ? 2.700 2.548 -15.234 1.00 76.31 95 ASN A N 1
ATOM 734 C CA . ASN A 1 95 ? 2.327 2.738 -16.627 1.00 76.31 95 ASN A CA 1
ATOM 735 C C . ASN A 1 95 ? 3.431 3.552 -17.300 1.00 76.31 95 ASN A C 1
ATOM 737 O O . ASN A 1 95 ? 3.703 4.678 -16.904 1.00 76.31 95 ASN A O 1
ATOM 741 N N . GLY A 1 96 ? 4.069 3.022 -18.340 1.00 65.38 96 GLY A N 1
ATOM 742 C CA . GLY A 1 96 ? 5.009 3.846 -19.088 1.00 65.38 96 GLY A CA 1
ATOM 743 C C . GLY A 1 96 ? 5.965 3.104 -20.000 1.00 65.38 96 GLY A C 1
ATOM 744 O O . GLY A 1 96 ? 6.093 1.874 -19.995 1.00 65.38 96 GLY A O 1
ATOM 745 N N . ASN A 1 97 ? 6.662 3.914 -20.792 1.00 59.53 97 ASN A N 1
ATOM 746 C CA . ASN A 1 97 ? 7.820 3.506 -21.563 1.00 59.53 97 ASN A CA 1
ATOM 747 C C . ASN A 1 97 ? 9.017 3.386 -20.602 1.00 59.53 97 ASN A C 1
ATOM 749 O O . ASN A 1 97 ? 9.438 4.374 -20.007 1.00 59.53 97 ASN A O 1
ATOM 753 N N . TRP A 1 98 ? 9.565 2.178 -20.456 1.00 56.75 98 TRP A N 1
ATOM 754 C CA . TRP A 1 98 ? 10.669 1.800 -19.551 1.00 56.75 98 TRP A CA 1
ATOM 755 C C . TRP A 1 98 ? 11.925 2.686 -19.624 1.00 56.75 98 TRP A C 1
ATOM 757 O O . TRP A 1 98 ? 12.784 2.601 -18.758 1.00 56.75 98 TRP A O 1
ATOM 767 N N . LYS A 1 99 ? 12.045 3.526 -20.655 1.00 58.06 99 LYS A N 1
ATOM 768 C CA . LYS A 1 99 ? 13.150 4.472 -20.827 1.00 58.06 99 LYS A CA 1
ATOM 769 C C . LYS A 1 99 ? 13.102 5.664 -19.860 1.00 58.06 99 LYS A C 1
ATOM 771 O O . LYS A 1 99 ? 14.133 6.303 -19.679 1.00 58.06 99 LYS A O 1
ATOM 776 N N . VAL A 1 100 ? 11.938 5.969 -19.277 1.00 65.19 100 VAL A N 1
ATOM 777 C CA . VAL A 1 100 ? 11.754 7.131 -18.385 1.00 65.19 100 VAL A CA 1
ATOM 778 C C . VAL A 1 100 ? 12.077 6.794 -16.928 1.00 65.19 100 VAL A C 1
ATOM 780 O O . VAL A 1 100 ? 12.621 7.644 -16.238 1.00 65.19 100 VAL A O 1
ATOM 783 N N . TYR A 1 101 ? 11.813 5.555 -16.492 1.00 67.19 101 TYR A N 1
ATOM 784 C CA . TYR A 1 101 ? 12.046 5.116 -15.113 1.00 67.19 101 TYR A CA 1
ATOM 785 C C . TYR A 1 101 ? 13.282 4.221 -15.001 1.00 67.19 101 TYR A C 1
ATOM 787 O O . TYR A 1 101 ? 13.350 3.150 -15.606 1.00 67.19 101 TYR A O 1
ATOM 795 N N . LYS A 1 102 ? 14.247 4.638 -14.189 1.00 67.88 102 LYS A N 1
ATOM 796 C CA . LYS A 1 102 ? 15.482 3.922 -13.875 1.00 67.88 102 LYS A CA 1
ATOM 797 C C . LYS A 1 102 ? 15.458 3.400 -12.441 1.00 67.88 102 LYS A C 1
ATOM 799 O O . LYS A 1 102 ? 14.697 3.840 -11.579 1.00 67.88 102 LYS A O 1
ATOM 804 N N . LYS A 1 103 ? 16.325 2.421 -12.169 1.00 66.00 103 LYS A N 1
ATOM 805 C CA . LYS A 1 103 ? 16.578 1.972 -10.797 1.00 66.00 103 LYS A CA 1
ATOM 806 C C . LYS A 1 103 ? 17.062 3.169 -9.972 1.00 66.00 103 LYS A C 1
ATOM 808 O O . LYS A 1 103 ? 18.045 3.797 -10.348 1.00 66.00 103 LYS A O 1
ATOM 813 N N . GLY A 1 104 ? 16.398 3.427 -8.848 1.00 68.31 104 GLY A N 1
ATOM 814 C CA . GLY A 1 104 ? 16.688 4.566 -7.972 1.00 68.31 104 GLY A CA 1
ATOM 815 C C . GLY A 1 104 ? 15.703 5.725 -8.111 1.00 68.31 104 GLY A C 1
ATOM 816 O O . GLY A 1 104 ? 15.657 6.564 -7.219 1.00 68.31 104 GLY A O 1
ATOM 817 N N . ASP A 1 105 ? 14.874 5.739 -9.156 1.00 74.88 105 ASP A N 1
ATOM 818 C CA . ASP A 1 105 ? 13.848 6.767 -9.302 1.00 74.88 105 ASP A CA 1
ATOM 819 C C . ASP A 1 105 ? 12.799 6.658 -8.195 1.00 74.88 105 ASP A C 1
ATOM 821 O O . ASP A 1 105 ? 12.527 5.580 -7.658 1.00 74.88 105 ASP A O 1
ATOM 825 N N . SER A 1 106 ? 12.176 7.779 -7.860 1.00 77.94 106 SER A N 1
ATOM 826 C CA . SER A 1 106 ? 11.100 7.849 -6.874 1.00 77.94 106 SER A CA 1
ATOM 827 C C . SER A 1 106 ? 9.757 7.503 -7.512 1.00 77.94 106 SER A C 1
ATOM 829 O O . SER A 1 106 ? 9.528 7.764 -8.690 1.00 77.94 106 SER A O 1
ATOM 831 N N . LEU A 1 107 ? 8.853 6.930 -6.719 1.00 81.62 107 LEU A N 1
ATOM 832 C CA . LEU A 1 107 ? 7.447 6.791 -7.082 1.00 81.62 107 LEU A CA 1
ATOM 833 C C . LEU A 1 107 ? 6.622 7.494 -6.012 1.00 81.62 107 LEU A C 1
ATOM 835 O O . LEU A 1 107 ? 6.755 7.169 -4.831 1.00 81.62 107 LEU A O 1
ATOM 839 N N . THR A 1 108 ? 5.773 8.425 -6.428 1.00 87.75 108 THR A N 1
ATOM 840 C CA . THR A 1 108 ? 4.848 9.102 -5.521 1.00 87.75 108 THR A CA 1
ATOM 841 C C . THR A 1 108 ? 3.555 8.304 -5.429 1.00 87.75 108 THR A C 1
ATOM 843 O O . THR A 1 108 ? 2.928 7.988 -6.443 1.00 87.75 108 THR A O 1
ATOM 846 N N . VAL A 1 109 ? 3.166 7.971 -4.200 1.00 90.19 109 VAL A N 1
ATOM 847 C CA . VAL A 1 109 ? 1.935 7.242 -3.891 1.00 90.19 109 VAL A CA 1
ATOM 848 C C . VAL A 1 109 ? 1.173 8.024 -2.835 1.00 90.19 109 VAL A C 1
ATOM 850 O O . VAL A 1 109 ? 1.690 8.255 -1.744 1.00 90.19 109 VAL A O 1
ATOM 853 N N . ASN A 1 110 ? -0.060 8.403 -3.156 1.00 93.25 110 ASN A N 1
ATOM 854 C CA . ASN A 1 110 ? -0.963 9.060 -2.224 1.00 93.25 110 ASN A CA 1
ATOM 855 C C . ASN A 1 110 ? -1.971 8.044 -1.687 1.00 93.25 110 ASN A C 1
ATOM 857 O O . ASN A 1 110 ? -2.528 7.238 -2.437 1.00 93.25 110 ASN A O 1
ATOM 861 N N . VAL A 1 111 ? -2.201 8.087 -0.377 1.00 92.69 111 VAL A N 1
ATOM 862 C CA . VAL A 1 111 ? -3.100 7.178 0.334 1.00 92.69 111 VAL A CA 1
ATOM 863 C C . VAL A 1 111 ? -4.148 8.005 1.057 1.00 92.69 111 VAL A C 1
ATOM 865 O O . VAL A 1 111 ? -3.811 8.868 1.862 1.00 92.69 111 VAL A O 1
ATOM 868 N N . TYR A 1 112 ? -5.413 7.699 0.798 1.00 92.00 112 TYR A N 1
ATOM 869 C CA . TYR A 1 112 ? -6.550 8.317 1.466 1.00 92.00 112 TYR A CA 1
ATOM 870 C C . TYR A 1 112 ? -7.415 7.239 2.106 1.00 92.00 112 TYR A C 1
ATOM 872 O O . TYR A 1 112 ? -7.592 6.159 1.538 1.00 92.00 112 TYR A O 1
ATOM 880 N N . THR A 1 113 ? -7.987 7.538 3.264 1.00 91.44 113 THR A N 1
ATOM 881 C CA . THR A 1 113 ? -9.082 6.747 3.828 1.00 91.44 113 THR A CA 1
ATOM 882 C C . THR A 1 113 ? -10.386 7.129 3.139 1.00 91.44 113 THR A C 1
ATOM 884 O O . THR A 1 113 ? -10.604 8.308 2.854 1.00 91.44 113 THR A O 1
ATOM 887 N N . LYS A 1 114 ? -11.224 6.139 2.843 1.00 88.12 114 LYS A N 1
ATOM 888 C CA . LYS A 1 114 ? -12.580 6.353 2.328 1.00 88.12 114 LYS A CA 1
ATOM 889 C C . LYS A 1 114 ? -13.596 6.444 3.453 1.00 88.12 114 LYS A C 1
ATOM 891 O O . LYS A 1 114 ? -13.369 5.781 4.489 1.00 88.12 114 LYS A O 1
#

Foldseek 3Di:
DDDDDDDDDDDDDDDDDPDDDDDPPPPPFDKDKDKDWDPVPPLDAPDWTAIKIWIQTPVRDIAIDPDPVPGDDHPVQKDKDKVQWDDDRRIIHHHDDPVVDDPPDDIDMDIDGD

pLDDT: mean 77.54, std 17.9, range [34.94, 97.94]

Organism: NCBI:txid1503925

Sequence (114 aa):
MKFIITGLVSLVWCLPVIAQSPSVNTKTDMQKYLLEYDPAVLRIKGNSLPIGIVVISDKGQKTQTKGFLNGVDNWSKYKIEVDSGNYSNGKIKINGNWKVYKKGDSLTVNVYTK